Protein AF-A0A3A9A976-F1 (afdb_monomer)

Sequence (142 aa):
MRRRITGNICTGLGNPSPVIFDNGWTGNEKFNETAKLFFEDALNSLKDETVNDVGGFDFKIELEDNRFRILFGIEPSYMYDPYICYYFDSQKEKSYIHKGQALGYYGADIKIKSKKNYKKCDKEFKECIDEHWDNLMRCLSE

Solvent-accessible surface area (backbone atoms only — not comparable to full-atom values): 7932 Å² total; per-residue (Å²): 128,60,71,27,83,65,62,48,85,53,90,64,77,86,71,92,64,83,64,88,49,72,60,50,79,64,96,48,64,69,40,47,56,52,49,49,53,47,49,53,51,43,62,74,50,47,84,47,65,68,40,61,77,64,39,39,38,39,26,28,59,47,78,53,94,77,39,44,37,41,37,35,30,40,80,19,65,41,61,66,29,60,27,38,39,41,37,46,35,72,53,59,77,73,12,32,38,42,33,31,30,17,74,24,55,53,52,74,31,65,50,74,77,45,79,27,46,39,93,66,43,58,68,52,58,50,52,51,49,65,71,42,44,67,62,52,54,54,52,55,79,113

Foldseek 3Di:
DDAFLQDDDDPAPDDPDDAPFPLDDDPQPQLRVLVNVLQVLCLVQVPDPLQVVVRHKGWDWDDDQLWIKIWIDHFAAAFFDKDWIFIQILPLQATKIWIFGHRHGRNPRTDTPDIGTNVRDDPSSVVSNVVSNVSSSVSNVD

Nearest PDB structures (foldseek):
  7oe7-assembly1_L  TM=3.010E-01  e=8.449E-01  Mammarenavirus lassaense
  7oe3-assembly1_L  TM=2.785E-01  e=4.386E+00  Mammarenavirus lassaense
  7ela-assembly1_A  TM=2.326E-01  e=4.135E+00  Mammarenavirus lassaense

pLDDT: mean 83.24, std 15.43, range [39.0, 96.56]

Structure (mmCIF, N/CA/C/O backbone):
data_AF-A0A3A9A976-F1
#
_entry.id   AF-A0A3A9A976-F1
#
loop_
_atom_site.group_PDB
_atom_site.id
_atom_site.type_symbol
_atom_site.label_atom_id
_atom_site.label_alt_id
_atom_site.label_comp_id
_atom_site.label_asym_id
_atom_site.label_entity_id
_atom_site.label_seq_id
_atom_site.pdbx_PDB_ins_code
_atom_site.Cartn_x
_atom_site.Cartn_y
_atom_site.Cartn_z
_atom_site.occupancy
_atom_site.B_iso_or_equiv
_atom_site.auth_seq_id
_atom_site.auth_comp_id
_atom_site.auth_asym_id
_atom_site.auth_atom_id
_atom_site.pdbx_PDB_model_num
ATOM 1 N N . MET A 1 1 ? -9.548 3.514 -19.187 1.00 40.16 1 MET A N 1
ATOM 2 C CA . MET A 1 1 ? -8.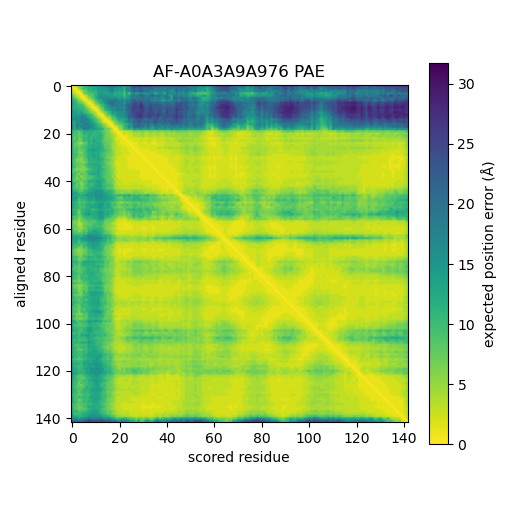441 4.473 -18.978 1.00 40.16 1 MET A CA 1
ATOM 3 C C . MET A 1 1 ? -8.234 4.579 -17.473 1.00 40.16 1 MET A C 1
ATOM 5 O O . MET A 1 1 ? -9.165 4.999 -16.798 1.00 40.16 1 MET A O 1
ATOM 9 N N . ARG A 1 2 ? -7.118 4.058 -16.941 1.00 49.25 2 ARG A N 1
ATOM 10 C CA . ARG A 1 2 ? -6.867 3.992 -15.487 1.00 49.25 2 ARG A CA 1
ATOM 11 C C . ARG A 1 2 ? -6.521 5.393 -14.967 1.00 49.25 2 ARG A C 1
ATOM 13 O O . ARG A 1 2 ? -5.800 6.124 -15.645 1.00 49.25 2 ARG A O 1
ATOM 2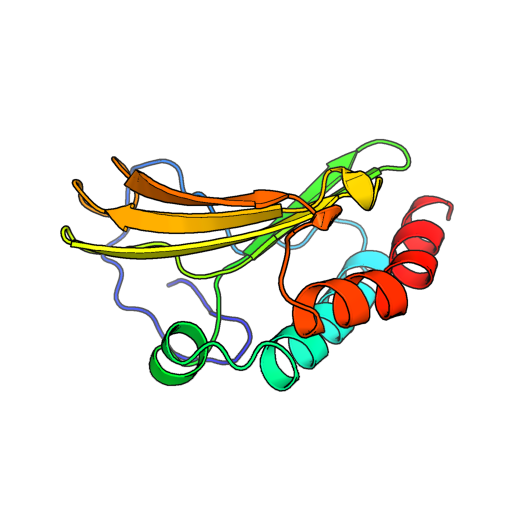0 N N . ARG A 1 3 ? -7.076 5.781 -13.817 1.00 45.72 3 ARG A N 1
ATOM 21 C CA . ARG A 1 3 ? -6.788 7.059 -13.151 1.00 45.72 3 ARG A CA 1
ATOM 22 C C . ARG A 1 3 ? -5.922 6.766 -11.932 1.00 45.72 3 ARG A C 1
ATOM 24 O O . ARG A 1 3 ? -6.393 6.095 -11.023 1.00 45.72 3 ARG A O 1
ATOM 31 N N . ARG A 1 4 ? -4.692 7.279 -11.920 1.00 61.38 4 ARG A N 1
ATOM 32 C CA . ARG A 1 4 ? -3.884 7.362 -10.696 1.00 61.38 4 ARG A CA 1
ATOM 33 C C . ARG A 1 4 ? -4.465 8.418 -9.767 1.00 61.38 4 ARG A C 1
ATOM 35 O O . ARG A 1 4 ? -5.074 9.376 -10.252 1.00 61.38 4 ARG A O 1
ATOM 42 N N . ILE A 1 5 ? -4.239 8.262 -8.465 1.00 59.78 5 ILE A N 1
ATOM 43 C CA . ILE A 1 5 ? -4.806 9.136 -7.423 1.00 59.78 5 ILE A CA 1
ATOM 44 C C . ILE A 1 5 ? -4.495 10.623 -7.662 1.00 59.78 5 ILE A C 1
ATOM 46 O O . ILE A 1 5 ? -5.371 11.459 -7.480 1.00 59.78 5 ILE A O 1
ATOM 50 N N . THR A 1 6 ? -3.312 10.958 -8.177 1.00 46.50 6 THR A N 1
ATOM 51 C CA . THR A 1 6 ? -2.885 12.350 -8.436 1.00 46.50 6 THR A CA 1
ATOM 52 C C . THR A 1 6 ? -3.051 12.828 -9.875 1.00 46.50 6 THR A C 1
ATOM 54 O O . THR A 1 6 ? -2.648 13.939 -10.198 1.00 46.50 6 THR A O 1
ATOM 57 N N . GLY A 1 7 ? -3.689 12.042 -10.746 1.00 46.72 7 GLY A N 1
ATOM 58 C CA . GLY A 1 7 ? -3.988 12.476 -12.106 1.00 46.72 7 GLY A CA 1
ATOM 59 C C . GLY A 1 7 ? -2.766 12.524 -13.024 1.00 46.72 7 GLY A C 1
ATOM 60 O O . GLY A 1 7 ? -2.112 13.543 -13.189 1.00 46.72 7 GLY A O 1
ATOM 61 N N . ASN A 1 8 ? -2.564 11.432 -13.753 1.00 39.00 8 ASN A N 1
ATOM 62 C CA . ASN A 1 8 ? -2.192 11.492 -15.160 1.00 39.00 8 ASN A CA 1
ATOM 63 C C . ASN A 1 8 ? -2.763 10.258 -15.859 1.00 39.00 8 ASN A C 1
ATOM 65 O O . ASN A 1 8 ? -2.813 9.163 -15.295 1.00 39.00 8 ASN A O 1
ATOM 69 N N . ILE A 1 9 ? -3.266 10.461 -17.077 1.00 42.53 9 ILE A N 1
ATOM 70 C CA . ILE A 1 9 ? -3.785 9.395 -17.933 1.00 42.53 9 ILE A CA 1
ATOM 71 C C . ILE A 1 9 ? -2.612 8.485 -18.280 1.00 42.53 9 ILE A C 1
ATOM 73 O O . ILE A 1 9 ? -1.757 8.855 -19.081 1.00 42.53 9 ILE A O 1
ATOM 77 N N . CYS A 1 10 ? -2.579 7.285 -17.703 1.00 43.38 10 CYS A N 1
ATOM 78 C CA . CYS A 1 10 ? -1.631 6.281 -18.150 1.00 43.38 10 CYS A CA 1
ATOM 79 C C . CYS A 1 10 ? -2.188 5.574 -19.390 1.00 43.38 10 CYS A C 1
ATOM 81 O O . CYS A 1 10 ? -3.238 4.922 -19.359 1.00 43.38 10 CYS A O 1
ATOM 83 N N . THR A 1 11 ? -1.464 5.738 -20.494 1.00 41.06 11 THR A N 1
ATOM 84 C CA . THR A 1 11 ? -1.630 5.083 -21.792 1.00 41.06 11 THR A CA 1
ATOM 85 C C . THR A 1 11 ? -1.272 3.598 -21.699 1.00 41.06 11 THR A C 1
ATOM 87 O O . THR A 1 11 ? -0.284 3.130 -22.251 1.00 41.06 11 THR A O 1
ATOM 90 N N . GLY A 1 12 ? -2.095 2.826 -20.994 1.00 43.00 12 GLY A N 1
ATOM 91 C CA . GLY A 1 12 ? -2.127 1.376 -21.139 1.00 43.00 12 GLY A CA 1
ATOM 92 C C . GLY A 1 12 ? -3.177 1.005 -22.179 1.00 43.00 12 GLY A C 1
ATOM 93 O O . GLY A 1 12 ? -4.371 1.177 -21.921 1.00 43.00 12 GLY A O 1
ATOM 94 N N . LEU A 1 13 ? -2.755 0.503 -23.347 1.00 42.28 13 LEU A N 1
ATOM 95 C CA . LEU A 1 13 ? -3.621 -0.319 -24.202 1.00 42.28 13 LEU A CA 1
ATOM 96 C C . LEU A 1 13 ? -4.265 -1.380 -23.302 1.00 42.28 13 LEU A C 1
ATOM 98 O O . LEU A 1 13 ? -3.558 -1.992 -22.505 1.00 42.28 13 LEU A O 1
ATOM 102 N N . GLY A 1 14 ? -5.593 -1.519 -23.358 1.00 44.47 14 GLY A N 1
ATOM 103 C CA . GLY A 1 14 ? -6.362 -2.361 -22.439 1.00 44.47 14 GLY A CA 1
ATOM 104 C C . GLY A 1 14 ? -5.701 -3.721 -22.228 1.00 44.47 14 GLY A C 1
ATOM 105 O O . GLY A 1 14 ? -5.652 -4.530 -23.148 1.00 44.47 14 GLY A O 1
ATOM 106 N N . ASN A 1 15 ? -5.161 -3.940 -21.028 1.00 49.06 15 ASN A N 1
ATOM 107 C CA . ASN A 1 15 ? -4.506 -5.190 -20.675 1.00 49.06 15 ASN A CA 1
ATOM 108 C C . ASN A 1 15 ? -5.585 -6.265 -20.430 1.00 49.06 15 ASN A C 1
ATOM 110 O O . ASN A 1 15 ? -6.434 -6.047 -19.563 1.00 49.06 15 ASN A O 1
ATOM 114 N N . PRO A 1 16 ? -5.579 -7.399 -21.157 1.00 50.75 16 PRO A N 1
ATOM 115 C CA . PRO A 1 16 ? -6.483 -8.522 -20.899 1.00 50.75 16 PRO A CA 1
ATOM 116 C C . PRO A 1 16 ? -6.083 -9.362 -19.669 1.00 50.75 16 PRO A C 1
ATOM 118 O O . PRO A 1 16 ? -6.860 -10.216 -19.246 1.00 50.75 16 PRO A O 1
ATOM 121 N N . SER A 1 17 ? -4.887 -9.154 -19.109 1.00 52.41 17 SER A N 1
ATOM 122 C CA . SER A 1 17 ? -4.352 -9.915 -17.971 1.00 52.41 17 SER A CA 1
ATOM 123 C C . SER A 1 17 ? -4.758 -9.329 -16.608 1.00 52.41 17 SER A C 1
ATOM 125 O O . SER A 1 17 ? -5.069 -8.136 -16.522 1.00 52.41 17 SER A O 1
ATOM 127 N N . PRO A 1 18 ? -4.748 -10.145 -15.530 1.00 56.03 18 PRO A N 1
ATOM 128 C CA . PRO A 1 18 ? -5.104 -9.686 -14.192 1.00 56.03 18 PRO A CA 1
ATOM 129 C C . PRO A 1 18 ? -4.196 -8.543 -13.741 1.00 56.03 18 PRO A C 1
ATOM 131 O O . PRO A 1 18 ? -2.976 -8.590 -13.876 1.00 56.03 18 PRO A O 1
ATOM 134 N N . VAL A 1 19 ? -4.844 -7.513 -13.214 1.00 68.62 19 VAL A N 1
ATOM 135 C CA . VAL A 1 19 ? -4.240 -6.270 -12.744 1.00 68.62 19 VAL A CA 1
ATOM 136 C C . VAL A 1 19 ? -3.922 -6.436 -11.261 1.00 68.62 19 VAL A C 1
ATOM 138 O O . VAL A 1 19 ? -4.766 -6.940 -10.518 1.00 68.62 19 VAL A O 1
ATOM 141 N N . ILE A 1 20 ? -2.727 -6.042 -10.820 1.00 79.31 20 ILE A N 1
ATOM 142 C CA . ILE A 1 20 ? -2.365 -6.080 -9.393 1.00 79.31 20 ILE A CA 1
ATOM 143 C C . ILE A 1 20 ? -3.111 -4.960 -8.663 1.00 79.31 20 ILE A C 1
ATOM 145 O O . ILE A 1 20 ? -3.648 -5.177 -7.576 1.00 79.31 20 ILE A O 1
ATOM 149 N N . PHE A 1 21 ? -3.176 -3.785 -9.293 1.00 86.69 21 PHE A N 1
ATOM 150 C CA . PHE A 1 21 ? -3.849 -2.594 -8.787 1.00 86.69 21 PHE A CA 1
ATOM 151 C C . PHE A 1 21 ? -5.054 -2.224 -9.671 1.00 86.69 21 PHE A C 1
ATOM 153 O O . PHE A 1 21 ? -4.922 -1.570 -10.709 1.00 86.69 21 PHE A O 1
ATOM 160 N N . ASP A 1 22 ? -6.250 -2.670 -9.291 1.00 85.06 22 ASP A N 1
ATOM 161 C CA . ASP A 1 22 ? -7.476 -2.460 -10.075 1.00 85.06 22 ASP A CA 1
ATOM 162 C C . ASP A 1 22 ? -8.045 -1.030 -9.988 1.00 85.06 22 ASP A C 1
ATOM 164 O O . ASP A 1 22 ? -8.908 -0.666 -10.792 1.00 85.06 22 ASP A O 1
ATOM 168 N N . ASN A 1 23 ? -7.526 -0.202 -9.074 1.00 87.06 23 ASN A N 1
ATOM 169 C CA . ASN A 1 23 ? -8.012 1.135 -8.728 1.00 87.06 23 ASN A CA 1
ATOM 170 C C . ASN A 1 23 ? -9.499 1.149 -8.322 1.00 87.06 23 ASN A C 1
ATOM 172 O O . ASN A 1 23 ? -10.196 2.156 -8.487 1.00 87.06 23 ASN A O 1
ATOM 176 N N . GLY A 1 24 ? -9.998 0.015 -7.824 1.00 87.62 24 GLY A N 1
ATOM 177 C CA . GLY A 1 24 ? -11.359 -0.154 -7.346 1.00 87.62 24 GLY A CA 1
ATOM 178 C C . GLY A 1 24 ? -11.525 0.377 -5.926 1.00 87.62 24 GLY A C 1
ATOM 179 O O . GLY A 1 24 ? -10.794 -0.000 -5.010 1.00 87.62 24 GLY A O 1
ATOM 180 N N . TRP A 1 25 ? -12.525 1.235 -5.737 1.00 91.06 25 TRP A N 1
ATOM 181 C CA . TRP A 1 25 ? -13.005 1.600 -4.407 1.00 91.06 25 TRP A CA 1
ATOM 182 C C . TRP A 1 25 ? -13.960 0.536 -3.869 1.00 91.06 25 TRP A C 1
ATOM 184 O O . TRP A 1 25 ? -14.599 -0.198 -4.624 1.00 91.06 25 TRP A O 1
ATOM 194 N N . THR A 1 26 ? -14.071 0.470 -2.548 1.00 91.81 26 THR A N 1
ATOM 195 C CA . THR A 1 26 ? -14.932 -0.498 -1.864 1.00 91.81 26 THR A CA 1
ATOM 196 C C . THR A 1 26 ? -16.374 0.015 -1.793 1.00 91.81 26 THR A C 1
ATOM 198 O O . THR A 1 26 ? -16.634 1.187 -2.060 1.00 91.81 26 THR A O 1
ATOM 201 N N . GLY A 1 27 ? -17.319 -0.829 -1.372 1.00 91.94 27 GLY A N 1
ATOM 202 C CA . GLY A 1 27 ? -18.682 -0.385 -1.047 1.00 91.94 27 GLY A CA 1
ATOM 203 C C . GLY A 1 27 ? -18.801 0.408 0.265 1.00 91.94 27 GLY A C 1
ATOM 204 O O . GLY A 1 27 ? -19.882 0.903 0.566 1.00 91.94 27 GLY A O 1
ATOM 205 N N . ASN A 1 28 ? -17.725 0.529 1.052 1.00 92.62 28 ASN A N 1
ATOM 206 C CA . ASN A 1 28 ? -17.707 1.269 2.313 1.00 92.62 28 ASN A CA 1
ATOM 207 C C . ASN A 1 28 ? -17.172 2.692 2.074 1.00 92.62 28 ASN A C 1
ATOM 209 O O . ASN A 1 28 ? -15.963 2.919 2.013 1.00 92.62 28 ASN A O 1
ATOM 213 N N . GLU A 1 29 ? -18.082 3.659 1.930 1.00 93.12 29 GLU A N 1
ATOM 214 C CA . GLU A 1 29 ? -17.739 5.062 1.652 1.00 93.12 29 GLU A CA 1
ATOM 215 C C . GLU A 1 29 ? -16.849 5.678 2.737 1.00 93.12 29 GLU A C 1
ATOM 217 O O . GLU A 1 29 ? -15.870 6.351 2.419 1.00 93.12 29 GLU A O 1
ATOM 222 N N . LYS A 1 30 ? -17.127 5.396 4.014 1.00 93.38 30 LYS A N 1
ATOM 223 C CA . LYS A 1 30 ? -16.348 5.927 5.140 1.00 93.38 30 LYS A CA 1
ATOM 224 C C . LYS A 1 30 ? -14.901 5.428 5.113 1.00 93.38 30 LYS A C 1
ATOM 226 O O . LYS A 1 30 ? -13.963 6.208 5.307 1.00 93.38 30 LYS A O 1
ATOM 231 N N . PHE A 1 31 ? -14.718 4.137 4.835 1.00 94.81 31 PHE A N 1
ATOM 232 C CA . PHE A 1 31 ? -13.395 3.557 4.639 1.00 94.81 31 PHE A CA 1
ATOM 233 C C . PHE A 1 31 ? -12.690 4.208 3.448 1.00 94.81 31 PHE A C 1
ATOM 235 O O . PHE A 1 31 ? -11.527 4.583 3.564 1.00 94.81 31 PHE A O 1
ATOM 242 N N . ASN A 1 32 ? -13.390 4.393 2.324 1.00 94.25 32 ASN A N 1
ATOM 243 C CA . ASN A 1 32 ? -12.814 5.004 1.128 1.00 94.25 32 ASN A CA 1
ATOM 244 C C . ASN A 1 32 ? -12.335 6.443 1.385 1.00 94.25 32 ASN A C 1
ATOM 246 O O . ASN A 1 32 ? -11.232 6.781 0.969 1.00 94.25 32 ASN A O 1
ATOM 250 N N . GLU A 1 33 ? -13.107 7.280 2.086 1.00 94.12 33 GLU A N 1
ATOM 251 C CA . GLU A 1 33 ? -12.670 8.642 2.444 1.00 94.12 33 GLU A CA 1
ATOM 252 C C . GLU A 1 33 ? -11.432 8.628 3.348 1.00 94.12 33 GLU A C 1
ATOM 254 O O . GLU A 1 33 ? -10.479 9.371 3.124 1.00 94.12 33 GLU A O 1
ATOM 259 N N . THR A 1 34 ? -11.391 7.718 4.321 1.00 94.50 34 THR A N 1
ATOM 260 C CA . THR A 1 34 ? -10.219 7.557 5.194 1.00 94.50 34 THR A CA 1
ATOM 261 C C . THR A 1 34 ? -8.996 7.067 4.411 1.00 94.50 34 THR A C 1
ATOM 263 O O . THR A 1 34 ? -7.879 7.533 4.635 1.00 94.50 34 THR A O 1
ATOM 266 N N . ALA A 1 35 ? -9.199 6.157 3.456 1.00 94.00 35 ALA A N 1
ATOM 267 C CA . ALA A 1 35 ? -8.146 5.652 2.585 1.00 94.00 35 ALA A CA 1
ATOM 268 C C . ALA A 1 35 ? -7.611 6.731 1.630 1.00 94.00 35 ALA A C 1
ATOM 270 O O . ALA A 1 35 ? -6.419 6.729 1.342 1.00 94.00 35 ALA A O 1
ATOM 271 N N . LYS A 1 36 ? -8.441 7.681 1.175 1.00 92.94 36 LYS A N 1
ATOM 272 C CA . LYS A 1 36 ? -7.975 8.831 0.379 1.00 92.94 36 LYS A CA 1
ATOM 273 C C . LYS A 1 36 ? -6.983 9.691 1.155 1.00 92.94 36 LYS A C 1
ATOM 275 O O . LYS A 1 36 ? -5.921 9.976 0.617 1.00 92.94 36 LYS A O 1
ATOM 280 N N . LEU A 1 37 ? -7.292 10.026 2.410 1.00 91.62 37 LEU A N 1
ATOM 281 C CA . LEU A 1 37 ? -6.376 10.780 3.277 1.00 91.62 37 LEU A CA 1
ATOM 282 C C . LEU A 1 37 ? -5.055 10.028 3.461 1.00 91.62 37 LEU A C 1
ATOM 284 O O . LEU A 1 37 ? -3.988 10.586 3.241 1.00 91.62 37 LEU A O 1
ATOM 288 N N . PHE A 1 38 ? -5.138 8.724 3.747 1.00 93.12 38 PHE A N 1
ATOM 289 C CA . PHE A 1 38 ? -3.957 7.862 3.805 1.00 93.12 38 PHE A CA 1
ATOM 290 C C . PHE A 1 38 ? -3.129 7.920 2.514 1.00 93.12 38 PHE A C 1
ATOM 292 O O . PHE A 1 38 ? -1.905 7.999 2.565 1.00 93.12 38 PHE A O 1
ATOM 299 N N . PHE A 1 39 ? -3.771 7.882 1.347 1.00 91.31 39 PHE A N 1
ATOM 300 C CA . PHE A 1 39 ? -3.065 7.938 0.075 1.00 91.31 39 PHE A CA 1
ATOM 301 C C . PHE A 1 39 ? -2.415 9.297 -0.198 1.00 91.31 39 PHE A C 1
ATOM 303 O O . PHE A 1 39 ? -1.305 9.327 -0.728 1.00 91.31 39 PHE A O 1
ATOM 310 N N . GLU A 1 40 ? -3.066 10.401 0.163 1.00 88.56 40 GLU A N 1
ATOM 311 C CA . GLU A 1 40 ? -2.495 11.748 0.064 1.00 88.56 40 GLU A CA 1
ATOM 312 C C . GLU A 1 40 ? -1.251 11.886 0.951 1.00 88.56 40 GLU A C 1
ATOM 314 O O . GLU A 1 40 ? -0.194 12.313 0.481 1.00 88.56 40 GLU A O 1
ATOM 319 N N . ASP A 1 41 ? -1.331 11.433 2.201 1.00 88.94 41 ASP A N 1
ATOM 320 C CA . ASP A 1 41 ? -0.202 11.476 3.130 1.00 88.94 41 ASP A CA 1
ATOM 321 C C . ASP A 1 41 ? 0.918 10.522 2.711 1.00 88.94 41 ASP A C 1
ATOM 323 O O . ASP A 1 41 ? 2.099 10.875 2.798 1.00 88.94 41 ASP A O 1
ATOM 327 N N . ALA A 1 42 ? 0.577 9.355 2.158 1.00 89.12 42 ALA A N 1
ATOM 328 C CA . ALA A 1 42 ? 1.544 8.437 1.572 1.00 89.12 42 ALA A CA 1
ATOM 329 C C . ALA A 1 42 ? 2.276 9.068 0.378 1.00 89.12 42 ALA A C 1
ATOM 331 O O . ALA A 1 42 ? 3.493 8.934 0.290 1.00 89.12 42 ALA A O 1
ATOM 332 N N . LEU A 1 43 ? 1.583 9.784 -0.514 1.00 84.94 43 LEU A N 1
ATOM 333 C CA . LEU A 1 43 ? 2.212 10.500 -1.634 1.00 84.94 43 LEU A CA 1
ATOM 334 C C . LEU A 1 43 ? 3.175 11.590 -1.156 1.00 84.94 43 LEU A C 1
ATOM 336 O O . LEU A 1 43 ? 4.257 11.746 -1.715 1.00 84.94 43 LEU A O 1
ATOM 340 N N . ASN A 1 44 ? 2.796 12.325 -0.112 1.00 84.88 44 ASN A N 1
ATOM 341 C CA . ASN A 1 44 ? 3.613 13.408 0.431 1.00 84.88 44 ASN A CA 1
ATOM 342 C C . ASN A 1 44 ? 4.816 12.894 1.240 1.00 84.88 44 ASN A C 1
ATOM 344 O O . ASN A 1 44 ? 5.876 13.525 1.260 1.00 84.88 44 ASN A O 1
ATOM 348 N N . SER A 1 45 ? 4.660 11.754 1.916 1.00 84.38 45 SER A N 1
ATOM 349 C CA . SER A 1 45 ? 5.643 11.234 2.873 1.00 84.38 45 SER A CA 1
ATOM 350 C C . SER A 1 45 ? 6.607 10.230 2.255 1.00 84.38 45 SER A C 1
ATOM 352 O O . SER A 1 45 ? 7.803 10.241 2.562 1.00 84.38 45 SER A O 1
ATOM 354 N N . LEU A 1 46 ? 6.117 9.353 1.374 1.00 80.44 46 LEU A N 1
ATOM 355 C CA . LEU A 1 46 ? 6.947 8.385 0.673 1.00 80.44 46 LEU A CA 1
ATOM 356 C C . LEU A 1 46 ? 7.698 9.137 -0.422 1.00 80.44 46 LEU A C 1
ATOM 358 O O . LEU A 1 46 ? 7.215 9.288 -1.537 1.00 80.44 46 LEU A O 1
ATOM 362 N N . LYS A 1 47 ? 8.899 9.620 -0.097 1.00 74.44 47 LYS A N 1
ATOM 363 C CA . LYS A 1 47 ? 9.830 10.276 -1.031 1.00 74.44 47 LYS A CA 1
ATOM 364 C C . LYS A 1 47 ? 10.387 9.295 -2.080 1.00 74.44 47 LYS A C 1
ATOM 366 O O . LYS A 1 47 ? 11.597 9.198 -2.262 1.00 74.44 47 LYS A O 1
ATOM 371 N N . ASP A 1 48 ? 9.526 8.510 -2.724 1.00 76.56 48 ASP A N 1
ATOM 372 C CA . ASP A 1 48 ? 9.895 7.576 -3.781 1.00 76.56 48 ASP A CA 1
ATOM 373 C C . ASP A 1 48 ? 9.911 8.315 -5.122 1.00 76.56 48 ASP A C 1
ATOM 375 O O . ASP A 1 48 ? 8.868 8.677 -5.667 1.00 76.56 48 ASP A O 1
ATOM 379 N N . GLU A 1 49 ? 11.115 8.548 -5.644 1.00 75.25 49 GLU A N 1
ATOM 380 C CA . GLU A 1 49 ? 11.349 9.251 -6.912 1.00 75.25 49 GLU A CA 1
ATOM 381 C C . GLU A 1 49 ? 10.529 8.648 -8.058 1.00 75.25 49 GLU A C 1
ATOM 383 O O . GLU A 1 49 ? 9.919 9.378 -8.832 1.00 75.25 49 GLU A O 1
ATOM 388 N N . THR A 1 50 ? 10.399 7.319 -8.091 1.00 73.44 50 THR A N 1
ATOM 389 C CA . THR A 1 50 ? 9.625 6.617 -9.120 1.00 73.44 50 THR A CA 1
ATOM 390 C C . THR A 1 50 ? 8.149 7.002 -9.085 1.00 73.44 50 THR A C 1
ATOM 392 O O . THR A 1 50 ? 7.536 7.162 -10.133 1.00 73.44 50 THR A O 1
ATOM 395 N N . VAL A 1 51 ? 7.555 7.134 -7.893 1.00 72.56 51 VAL A N 1
ATOM 396 C CA . VAL A 1 51 ? 6.132 7.497 -7.739 1.00 72.56 51 VAL A CA 1
ATOM 397 C C . VAL A 1 51 ? 5.913 8.952 -8.149 1.00 72.56 51 VAL A C 1
ATOM 399 O O . VAL A 1 51 ? 4.927 9.261 -8.823 1.00 72.56 51 VAL A O 1
ATOM 402 N N . ASN A 1 52 ? 6.861 9.822 -7.800 1.00 71.31 52 ASN A N 1
ATOM 403 C CA . ASN A 1 52 ? 6.823 11.241 -8.137 1.00 71.31 52 ASN A CA 1
ATOM 404 C C . ASN A 1 52 ? 6.953 11.480 -9.648 1.00 71.31 52 ASN A C 1
ATOM 406 O O . ASN A 1 52 ? 6.135 12.200 -10.219 1.00 71.31 52 ASN A O 1
ATOM 410 N N . ASP A 1 53 ? 7.906 10.820 -10.311 1.00 72.56 53 ASP A N 1
ATOM 411 C CA . ASP A 1 53 ? 8.123 10.926 -11.764 1.00 72.56 53 ASP A CA 1
ATOM 412 C C . ASP A 1 53 ? 6.901 10.464 -12.566 1.00 72.56 53 ASP A C 1
ATOM 414 O O . ASP A 1 53 ? 6.555 11.006 -13.617 1.00 72.56 53 ASP A O 1
ATOM 418 N N . VAL A 1 54 ? 6.228 9.442 -12.047 1.00 68.12 54 VAL A N 1
ATOM 419 C CA . VAL A 1 54 ? 5.083 8.777 -12.668 1.00 68.12 54 VAL A CA 1
ATOM 420 C C . VAL A 1 54 ? 3.760 9.501 -12.345 1.00 68.12 54 VAL A C 1
ATOM 422 O O . VAL A 1 54 ? 2.708 9.185 -12.919 1.00 68.12 54 VAL A O 1
ATOM 425 N N . GLY A 1 55 ? 3.815 10.529 -11.491 1.00 67.25 55 GLY A N 1
ATOM 426 C CA . GLY A 1 55 ? 2.690 11.396 -11.155 1.00 67.25 55 GLY A CA 1
ATOM 427 C C . GLY A 1 55 ? 1.617 10.694 -10.330 1.00 67.25 55 GLY A C 1
ATOM 428 O O . GLY A 1 55 ? 0.437 11.007 -10.496 1.00 67.25 55 GLY A O 1
ATOM 429 N N . GLY A 1 56 ? 2.002 9.719 -9.498 1.00 77.25 56 GLY A N 1
ATOM 430 C CA . GLY A 1 56 ? 1.115 9.003 -8.580 1.00 77.25 56 GLY A CA 1
ATOM 431 C C . GLY A 1 56 ? 1.304 7.493 -8.568 1.00 77.25 56 GLY A C 1
ATOM 432 O O . GLY A 1 56 ? 2.190 6.942 -9.220 1.00 77.25 56 GLY A O 1
ATOM 433 N N . PHE A 1 57 ? 0.405 6.814 -7.861 1.00 84.94 5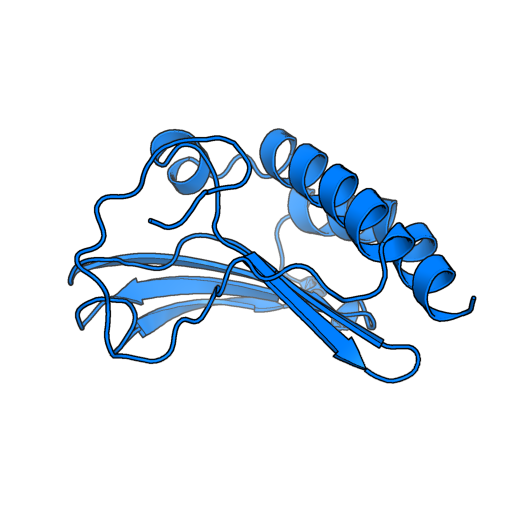7 PHE A N 1
ATOM 434 C CA . PHE A 1 57 ? 0.343 5.359 -7.815 1.00 84.94 57 PHE A CA 1
ATOM 435 C C . PHE A 1 57 ? -1.034 4.818 -8.205 1.00 84.94 57 PHE A C 1
ATOM 437 O O . PHE A 1 57 ? -2.049 5.522 -8.164 1.00 84.94 57 PHE A O 1
ATOM 444 N N . ASP A 1 58 ? -1.032 3.551 -8.596 1.00 87.06 58 ASP A N 1
ATOM 445 C CA . ASP A 1 58 ? -2.207 2.700 -8.696 1.00 87.06 58 ASP A CA 1
ATOM 446 C C . ASP A 1 58 ? -2.443 2.008 -7.341 1.00 87.06 58 ASP A C 1
ATOM 448 O O . ASP A 1 58 ? -1.504 1.826 -6.559 1.00 87.06 58 ASP A O 1
ATOM 452 N N . PHE A 1 59 ? -3.684 1.625 -7.042 1.00 90.88 59 PHE A N 1
ATOM 453 C CA . PHE A 1 59 ? -4.032 0.965 -5.783 1.00 90.88 59 PHE A CA 1
ATOM 454 C C . PHE A 1 59 ? -5.035 -0.183 -5.947 1.00 90.88 59 PHE A C 1
ATOM 456 O O . PHE A 1 59 ? -5.662 -0.352 -6.989 1.00 90.88 59 PHE A O 1
ATOM 463 N N . LYS A 1 60 ? -5.186 -0.979 -4.891 1.00 92.75 60 LYS A N 1
ATOM 464 C CA . LYS A 1 60 ? -6.238 -1.977 -4.706 1.00 92.75 60 LYS A CA 1
ATOM 465 C C . LYS A 1 60 ? -6.601 -2.045 -3.228 1.00 92.75 60 LYS A C 1
ATOM 467 O O . LYS A 1 60 ? -5.714 -2.059 -2.374 1.00 92.75 60 LYS A O 1
ATOM 472 N N . ILE A 1 61 ? -7.894 -2.104 -2.931 1.00 94.44 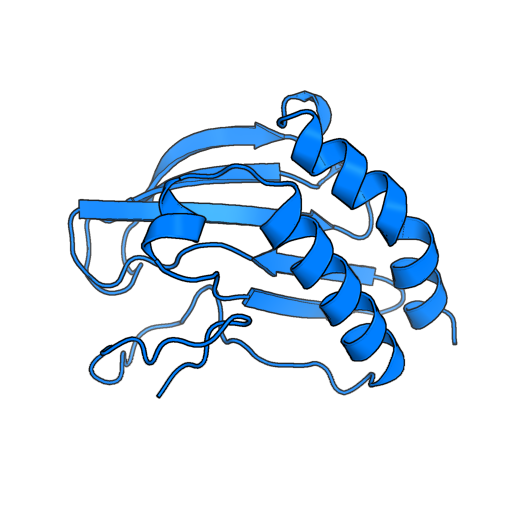61 ILE A N 1
ATOM 473 C CA . ILE A 1 61 ? -8.402 -2.224 -1.564 1.00 94.44 61 ILE A CA 1
ATOM 474 C C . ILE A 1 61 ? -9.236 -3.495 -1.466 1.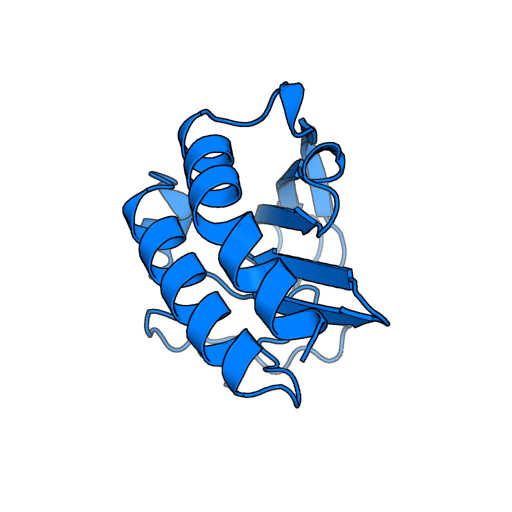00 94.44 61 ILE A C 1
ATOM 476 O O . ILE A 1 61 ? -10.174 -3.697 -2.232 1.00 94.44 61 ILE A O 1
ATOM 480 N N . GLU A 1 62 ? -8.911 -4.339 -0.495 1.00 94.75 62 GLU A N 1
ATOM 481 C CA . GLU A 1 62 ? -9.694 -5.519 -0.147 1.00 94.75 62 GLU A CA 1
ATOM 482 C C . GLU A 1 62 ? -10.230 -5.347 1.271 1.00 94.75 62 GLU A C 1
ATOM 484 O O . GLU A 1 62 ? -9.455 -5.121 2.204 1.00 94.75 62 GLU A O 1
ATOM 489 N N . LEU A 1 63 ? -11.547 -5.465 1.429 1.00 93.88 63 LEU A N 1
ATOM 490 C CA . LEU A 1 63 ? -12.199 -5.524 2.732 1.00 93.88 63 LEU A CA 1
ATOM 491 C C . LEU A 1 63 ? -12.709 -6.943 2.973 1.00 93.88 63 LEU A C 1
ATOM 493 O O . LEU A 1 63 ? -13.368 -7.531 2.118 1.00 93.88 63 LEU A O 1
ATOM 497 N N . GLU A 1 64 ? -12.400 -7.468 4.149 1.00 89.06 64 GLU A N 1
ATOM 498 C CA . GLU A 1 64 ? -12.933 -8.712 4.703 1.00 89.06 64 GLU A CA 1
ATOM 499 C C . GLU A 1 64 ? -13.499 -8.393 6.101 1.00 89.06 64 GLU A C 1
ATOM 501 O O . GLU A 1 64 ? -13.241 -7.316 6.642 1.00 89.06 64 GLU A O 1
ATOM 506 N N . ASP A 1 65 ? -14.253 -9.307 6.715 1.00 86.00 65 ASP A N 1
ATOM 507 C CA . ASP A 1 65 ? -14.844 -9.081 8.044 1.00 86.00 65 ASP A CA 1
ATOM 508 C C . ASP A 1 65 ? -13.794 -8.593 9.063 1.00 86.00 65 ASP A C 1
ATOM 510 O O . ASP A 1 65 ? -12.873 -9.327 9.445 1.00 86.00 65 ASP A O 1
ATOM 514 N N . ASN A 1 66 ? -13.939 -7.338 9.509 1.00 87.88 66 ASN A N 1
ATOM 515 C CA .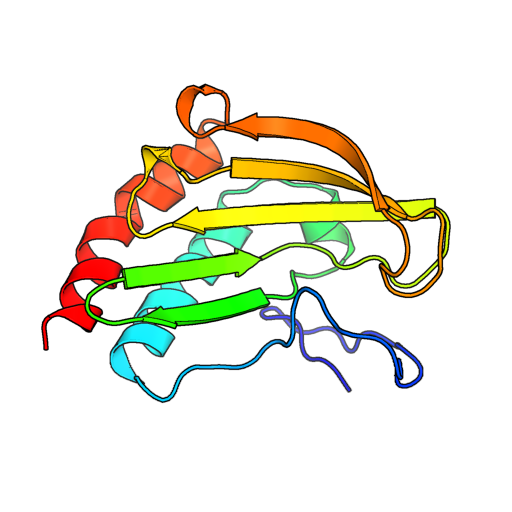 ASN A 1 66 ? -13.023 -6.635 10.417 1.00 87.88 66 ASN A CA 1
ATOM 516 C C . ASN A 1 66 ? -11.551 -6.588 9.957 1.00 87.88 66 ASN A C 1
ATOM 518 O O . ASN A 1 66 ? -10.642 -6.473 10.786 1.00 87.88 66 ASN A O 1
ATOM 522 N N . ARG A 1 67 ? -11.283 -6.702 8.651 1.00 93.81 67 ARG A N 1
ATOM 523 C CA . ARG A 1 67 ? -9.932 -6.620 8.085 1.00 93.81 67 ARG A CA 1
ATOM 524 C C . ARG A 1 67 ? -9.907 -5.814 6.797 1.00 93.81 67 ARG A C 1
ATOM 526 O O . ARG A 1 67 ? -10.835 -5.841 5.999 1.00 93.81 67 ARG A O 1
ATOM 533 N N . PHE A 1 68 ? -8.781 -5.156 6.569 1.00 95.69 68 PHE A N 1
ATOM 534 C CA . PHE A 1 68 ? -8.478 -4.511 5.304 1.00 95.69 68 PHE A CA 1
ATOM 535 C C . PHE A 1 68 ? -7.099 -4.931 4.805 1.00 95.69 68 PHE A C 1
ATOM 537 O O . PHE A 1 68 ? -6.197 -5.253 5.592 1.00 95.69 68 PHE A O 1
ATOM 544 N N . ARG A 1 69 ? -6.934 -4.870 3.487 1.00 96.56 69 ARG A N 1
ATOM 545 C CA . ARG A 1 69 ? -5.643 -4.856 2.805 1.00 96.56 69 ARG A CA 1
ATOM 546 C C . ARG A 1 69 ? -5.658 -3.718 1.802 1.00 96.56 69 ARG A C 1
ATOM 548 O O . ARG A 1 69 ? -6.531 -3.669 0.940 1.00 96.56 69 ARG A O 1
ATOM 555 N N . ILE A 1 70 ? -4.694 -2.817 1.918 1.00 96.12 70 ILE A N 1
ATOM 556 C CA . ILE A 1 70 ? -4.477 -1.743 0.954 1.00 96.12 70 ILE A CA 1
ATOM 557 C C . ILE A 1 70 ? -3.149 -2.015 0.257 1.00 96.12 70 ILE A C 1
ATOM 559 O O . ILE A 1 70 ? -2.092 -2.077 0.884 1.00 96.12 70 ILE A O 1
ATOM 563 N N . LEU A 1 71 ? -3.220 -2.195 -1.052 1.00 94.62 71 LEU A N 1
ATOM 564 C CA . LEU A 1 71 ? -2.084 -2.322 -1.946 1.00 94.62 71 LEU A CA 1
ATOM 565 C C . LEU A 1 71 ? -1.970 -1.033 -2.740 1.00 94.62 71 LEU A C 1
ATOM 567 O O . LEU A 1 71 ? -2.967 -0.572 -3.283 1.00 94.62 71 LEU A O 1
ATOM 571 N N . PHE A 1 72 ? -0.775 -0.467 -2.839 1.00 92.38 72 PHE A N 1
ATOM 572 C CA . PHE A 1 72 ? -0.555 0.703 -3.677 1.00 92.38 72 PHE A CA 1
ATOM 573 C C . PHE A 1 72 ? 0.884 0.797 -4.169 1.00 92.38 72 PHE A C 1
ATOM 575 O O . PHE A 1 72 ? 1.814 0.310 -3.525 1.00 92.38 72 PHE A O 1
ATOM 582 N N . GLY A 1 73 ? 1.079 1.405 -5.331 1.00 90.88 73 GLY A N 1
ATOM 583 C CA . GLY A 1 73 ? 2.395 1.604 -5.922 1.00 90.88 73 GLY A CA 1
ATOM 584 C C . GLY A 1 73 ? 2.341 1.699 -7.441 1.00 90.88 73 GLY A C 1
ATOM 585 O O . GLY A 1 73 ? 1.426 2.280 -8.013 1.00 90.88 73 GLY A O 1
ATOM 586 N N . ILE A 1 74 ? 3.347 1.157 -8.116 1.00 86.94 74 ILE A N 1
ATOM 587 C CA . ILE A 1 74 ? 3.490 1.294 -9.566 1.00 86.94 74 ILE A CA 1
ATOM 588 C C . ILE A 1 74 ? 3.415 -0.086 -10.191 1.00 86.94 74 ILE A C 1
ATOM 590 O O . ILE A 1 74 ? 4.292 -0.930 -9.971 1.00 86.94 74 ILE A O 1
ATOM 594 N N . GLU A 1 75 ? 2.358 -0.307 -10.971 1.00 83.88 75 GLU A N 1
ATOM 595 C CA . GLU A 1 75 ? 2.269 -1.476 -11.835 1.00 83.88 75 GLU A CA 1
ATOM 596 C C . GLU A 1 75 ? 3.066 -1.211 -13.119 1.00 83.88 75 GLU A C 1
ATOM 598 O O . GLU A 1 75 ? 2.820 -0.212 -13.805 1.00 83.88 75 GLU A O 1
ATOM 603 N N . PRO A 1 76 ? 4.022 -2.084 -13.466 1.00 84.19 76 PRO A N 1
ATOM 604 C CA . PRO A 1 76 ? 4.793 -1.934 -14.688 1.00 84.19 76 PRO A CA 1
ATOM 605 C C . PRO A 1 76 ? 3.902 -2.139 -15.914 1.00 84.19 76 PRO A C 1
ATOM 607 O O . PRO A 1 76 ? 3.101 -3.075 -15.963 1.00 84.19 76 PRO A O 1
ATOM 610 N N . SER A 1 77 ? 4.071 -1.297 -16.933 1.00 81.25 77 SER A N 1
ATOM 611 C CA . SER A 1 77 ? 3.341 -1.424 -18.202 1.00 81.25 77 SER A CA 1
ATOM 612 C C . SER A 1 77 ? 4.154 -2.198 -19.236 1.00 81.25 77 SER A C 1
ATOM 614 O O . SER A 1 77 ? 3.613 -3.030 -19.967 1.00 81.25 77 SER A O 1
ATOM 616 N N . TYR A 1 78 ? 5.463 -1.975 -19.257 1.00 83.38 78 TYR A N 1
ATOM 617 C CA . TYR A 1 78 ? 6.393 -2.568 -20.201 1.00 83.38 78 TYR A CA 1
ATOM 618 C C . TYR A 1 78 ? 7.398 -3.486 -19.514 1.00 83.38 78 TYR A C 1
ATOM 620 O O . TYR A 1 78 ? 7.621 -3.443 -18.303 1.00 83.38 78 TYR A O 1
ATOM 628 N N . MET A 1 79 ? 8.025 -4.337 -20.322 1.00 85.75 79 MET A N 1
ATOM 629 C CA . MET A 1 79 ? 9.168 -5.121 -19.879 1.00 85.75 79 MET A CA 1
ATOM 630 C C . MET A 1 79 ? 10.266 -4.182 -19.362 1.00 85.75 79 MET A C 1
ATOM 632 O O . MET A 1 79 ? 10.550 -3.154 -19.971 1.00 85.75 79 MET A O 1
ATOM 636 N N . TYR A 1 80 ? 10.895 -4.564 -18.254 1.00 88.50 80 TYR A N 1
ATOM 637 C CA . TYR A 1 80 ? 11.929 -3.816 -17.536 1.00 88.50 80 TYR A CA 1
ATOM 638 C C . TYR A 1 80 ? 11.477 -2.571 -16.772 1.00 88.50 80 TYR A C 1
ATOM 640 O O . TYR A 1 80 ? 12.314 -1.997 -16.065 1.00 88.50 80 TYR A O 1
ATOM 648 N N . ASP A 1 81 ? 10.191 -2.219 -16.808 1.00 87.44 81 ASP A N 1
ATOM 649 C CA . ASP A 1 81 ? 9.653 -1.168 -15.948 1.00 87.44 81 ASP A CA 1
ATOM 650 C C . ASP A 1 81 ? 9.862 -1.516 -14.461 1.00 87.44 81 ASP A C 1
ATOM 652 O O . ASP A 1 81 ? 9.834 -2.698 -14.067 1.00 87.44 81 ASP A O 1
ATOM 656 N N . PRO A 1 82 ? 10.079 -0.499 -13.611 1.00 88.62 82 PRO A N 1
ATOM 657 C CA . PRO A 1 82 ? 10.132 -0.694 -12.173 1.00 88.62 82 PRO A CA 1
ATOM 658 C C . PRO A 1 82 ? 8.774 -1.171 -11.644 1.00 88.62 82 PRO A C 1
ATOM 660 O O . PRO A 1 82 ? 7.718 -0.717 -12.075 1.00 88.62 82 PRO A O 1
ATOM 663 N N . TYR A 1 83 ? 8.820 -2.074 -10.665 1.00 90.06 83 TYR A N 1
ATOM 664 C CA . TYR A 1 83 ? 7.656 -2.478 -9.880 1.00 90.06 83 TYR A CA 1
ATOM 665 C C . TYR A 1 83 ? 7.842 -2.036 -8.436 1.00 90.06 83 TYR A C 1
ATOM 667 O O . TYR A 1 83 ? 8.880 -2.327 -7.826 1.00 90.06 83 TYR A O 1
ATOM 675 N N . ILE A 1 84 ? 6.822 -1.390 -7.879 1.00 91.25 84 ILE A N 1
ATOM 676 C CA . ILE A 1 84 ? 6.779 -1.001 -6.472 1.00 91.25 84 ILE A CA 1
ATOM 677 C C . ILE A 1 84 ? 5.402 -1.353 -5.927 1.00 91.25 84 ILE A C 1
ATOM 679 O O . ILE A 1 84 ? 4.391 -0.992 -6.518 1.00 91.25 84 ILE A O 1
ATOM 683 N N . CYS A 1 85 ? 5.368 -2.041 -4.792 1.00 93.00 85 CYS A N 1
ATOM 684 C CA . CYS A 1 85 ? 4.146 -2.352 -4.068 1.00 93.00 85 CYS A CA 1
ATOM 685 C C . CYS A 1 85 ? 4.368 -2.132 -2.578 1.00 93.00 85 CYS A C 1
ATOM 687 O O . CYS A 1 85 ? 5.132 -2.857 -1.932 1.00 93.00 85 CYS A O 1
ATOM 689 N N . TYR A 1 86 ? 3.653 -1.159 -2.045 1.00 93.88 86 TYR A N 1
ATOM 690 C CA . TYR A 1 86 ? 3.410 -0.971 -0.631 1.00 93.88 86 TYR A CA 1
ATOM 691 C C . TYR A 1 86 ? 2.159 -1.763 -0.264 1.00 93.88 86 TYR A C 1
ATOM 693 O O . TYR A 1 86 ? 1.118 -1.644 -0.906 1.00 93.88 86 TYR A O 1
ATOM 701 N N . TYR A 1 87 ? 2.285 -2.619 0.741 1.00 95.19 87 TYR A N 1
ATOM 702 C CA . TYR A 1 87 ? 1.197 -3.439 1.252 1.00 95.19 87 TYR A CA 1
ATOM 703 C C . TYR A 1 87 ? 0.941 -3.054 2.701 1.00 95.19 87 TYR A C 1
ATOM 705 O O . TYR A 1 87 ? 1.825 -3.221 3.546 1.00 95.19 87 TYR A O 1
ATOM 713 N N . PHE A 1 88 ? -0.258 -2.549 2.969 1.00 95.69 88 PHE A N 1
ATOM 714 C CA . PHE A 1 88 ? -0.735 -2.186 4.291 1.00 95.69 88 PHE A CA 1
ATOM 715 C C . PHE A 1 88 ? -1.858 -3.136 4.717 1.00 95.69 88 PHE A C 1
ATOM 717 O O . PHE A 1 88 ? -2.955 -3.129 4.159 1.00 95.69 88 PHE A O 1
ATOM 724 N N . ASP A 1 89 ? -1.566 -3.967 5.713 1.00 96.19 89 ASP A N 1
ATOM 725 C CA . ASP A 1 89 ? -2.517 -4.900 6.309 1.00 96.19 89 ASP A CA 1
ATOM 726 C C . ASP A 1 89 ? -3.125 -4.330 7.597 1.00 96.19 89 ASP A C 1
ATOM 728 O O . ASP A 1 89 ? -2.435 -3.686 8.393 1.00 96.19 89 ASP A O 1
ATOM 732 N N . SER A 1 90 ? -4.383 -4.683 7.864 1.00 94.50 90 SER A N 1
ATOM 733 C CA . SER A 1 90 ? -5.025 -4.504 9.177 1.00 94.50 90 SER A CA 1
ATOM 734 C C . SER A 1 90 ? -4.200 -5.043 10.356 1.00 94.50 90 SER A C 1
ATOM 736 O O . SER A 1 90 ? -4.325 -4.560 11.477 1.00 94.50 90 SER A O 1
ATOM 738 N N . GLN A 1 91 ? -3.309 -6.009 10.134 1.00 94.31 91 GLN A N 1
ATOM 739 C CA . GLN A 1 91 ? -2.264 -6.400 11.074 1.00 94.31 91 GLN A CA 1
ATOM 740 C C . GLN A 1 91 ? -0.943 -5.752 10.653 1.00 94.31 91 GLN A C 1
ATOM 742 O O . GLN A 1 91 ? -0.228 -6.323 9.833 1.00 94.31 91 GLN A O 1
ATOM 747 N N . LYS A 1 92 ? -0.581 -4.605 11.249 1.00 91.50 92 LYS A N 1
ATOM 748 C CA . LYS A 1 92 ? 0.602 -3.796 10.869 1.00 91.50 92 LYS A CA 1
ATOM 749 C C . LYS A 1 92 ? 1.871 -4.616 10.601 1.00 91.50 92 LYS A C 1
ATOM 751 O O . LYS A 1 92 ? 2.562 -4.389 9.618 1.00 91.50 92 LYS A O 1
ATOM 756 N N . GLU A 1 93 ? 2.150 -5.631 11.421 1.00 91.88 93 GLU A N 1
ATOM 757 C CA . GLU A 1 93 ? 3.327 -6.510 11.285 1.00 91.88 93 GLU A CA 1
ATOM 758 C C . GLU A 1 93 ? 3.382 -7.320 9.974 1.00 91.88 93 GLU A C 1
ATOM 760 O O . GLU A 1 93 ? 4.454 -7.780 9.570 1.00 91.88 93 GLU A O 1
ATOM 765 N N . LYS A 1 94 ? 2.239 -7.506 9.306 1.00 94.75 94 LYS A N 1
ATOM 766 C CA . LYS A 1 94 ? 2.132 -8.146 7.990 1.00 94.75 94 LYS A CA 1
ATOM 767 C C . LYS A 1 94 ? 2.353 -7.176 6.834 1.00 94.75 94 LYS A C 1
ATOM 769 O O . LYS A 1 94 ? 2.530 -7.641 5.710 1.00 94.75 94 LYS A O 1
ATOM 774 N N . SER A 1 95 ? 2.380 -5.871 7.090 1.00 94.69 95 SER A N 1
ATOM 775 C CA . SER A 1 95 ? 2.676 -4.862 6.078 1.00 94.69 95 SER A CA 1
ATOM 776 C C . SER A 1 95 ? 4.088 -5.040 5.513 1.00 94.69 95 SER A C 1
ATOM 778 O O . SER A 1 95 ? 5.007 -5.511 6.196 1.00 94.69 95 SER A O 1
ATOM 780 N N . TYR A 1 96 ? 4.286 -4.692 4.243 1.00 94.62 96 TYR A N 1
ATOM 781 C CA . TYR A 1 96 ? 5.576 -4.848 3.572 1.00 94.62 96 TYR A CA 1
ATOM 782 C C . TYR A 1 96 ? 5.748 -3.890 2.393 1.00 94.62 96 TYR A C 1
ATOM 784 O O . TYR A 1 96 ? 4.796 -3.296 1.898 1.00 94.62 96 TYR A O 1
ATOM 792 N N . ILE A 1 97 ? 6.988 -3.792 1.915 1.00 94.25 97 ILE A N 1
ATOM 793 C CA . ILE A 1 97 ? 7.348 -3.155 0.652 1.00 94.25 97 ILE A CA 1
ATOM 794 C C . ILE A 1 97 ? 8.009 -4.208 -0.236 1.00 94.25 97 ILE A C 1
ATOM 796 O O . ILE A 1 97 ? 9.015 -4.823 0.143 1.00 94.25 97 ILE A O 1
ATOM 800 N N . HIS A 1 98 ? 7.460 -4.402 -1.429 1.00 94.12 98 HIS A N 1
ATOM 801 C CA . HIS A 1 98 ? 8.083 -5.158 -2.505 1.00 94.12 98 HIS A CA 1
ATOM 802 C C . HIS A 1 98 ? 8.563 -4.197 -3.587 1.00 94.12 98 HIS A C 1
ATOM 804 O O . HIS A 1 98 ? 7.793 -3.381 -4.086 1.00 94.12 98 HIS A O 1
ATOM 810 N N . LYS A 1 99 ? 9.834 -4.324 -3.970 1.00 93.00 99 LYS A N 1
ATOM 811 C CA . LYS A 1 99 ? 10.397 -3.634 -5.134 1.00 93.00 99 LYS A CA 1
ATOM 812 C C . LYS A 1 99 ? 10.980 -4.655 -6.094 1.00 93.00 99 LYS A C 1
ATOM 814 O O . LYS A 1 99 ? 11.626 -5.625 -5.684 1.00 93.00 99 LYS A O 1
ATOM 819 N N . GLY A 1 100 ? 10.755 -4.450 -7.378 1.00 92.94 100 GLY A N 1
ATOM 820 C CA . GLY A 1 100 ? 11.134 -5.399 -8.408 1.00 92.94 100 GLY A CA 1
ATOM 821 C C . GLY A 1 100 ? 11.259 -4.754 -9.771 1.00 92.94 100 GLY A C 1
ATOM 822 O O . GLY A 1 100 ? 11.346 -3.536 -9.906 1.00 92.94 100 GLY A O 1
ATOM 823 N N . GLN A 1 101 ? 11.301 -5.608 -10.779 1.00 92.31 101 GLN A N 1
ATOM 824 C CA . GLN A 1 101 ? 11.333 -5.203 -12.172 1.00 92.31 101 GLN A CA 1
ATOM 825 C C . GLN A 1 101 ? 10.501 -6.176 -12.995 1.00 92.31 101 GLN A C 1
ATOM 827 O O . GLN A 1 101 ? 10.560 -7.387 -12.761 1.00 92.31 101 GLN A O 1
ATOM 832 N N . ALA A 1 102 ? 9.757 -5.649 -13.958 1.00 90.44 102 ALA A N 1
ATOM 833 C CA . ALA A 1 102 ? 9.011 -6.465 -14.895 1.00 90.44 102 ALA A CA 1
ATOM 834 C C . ALA A 1 102 ? 9.940 -7.227 -15.844 1.00 90.44 102 ALA A C 1
ATOM 836 O O . ALA A 1 102 ? 10.891 -6.668 -16.389 1.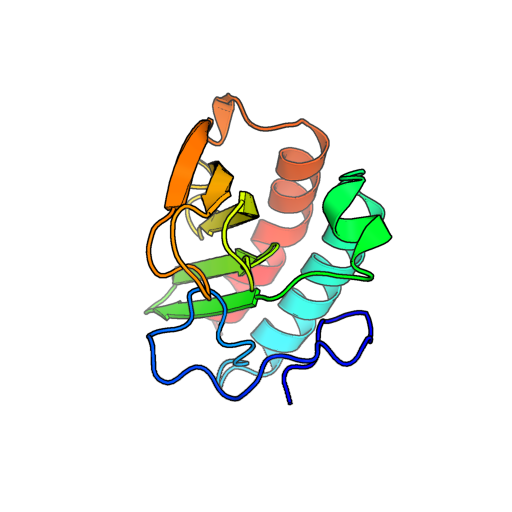00 90.44 102 ALA A O 1
ATOM 837 N N . LEU A 1 103 ? 9.644 -8.503 -16.063 1.00 89.06 103 LEU A N 1
ATOM 838 C CA . LEU A 1 103 ? 10.223 -9.325 -17.128 1.00 89.06 103 LEU A CA 1
ATOM 839 C C . LEU A 1 103 ? 9.199 -9.639 -18.227 1.00 89.06 103 LEU A C 1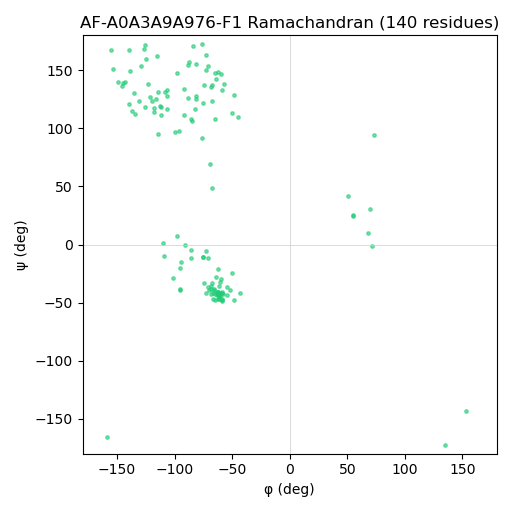
ATOM 841 O O . LEU A 1 103 ? 9.575 -10.117 -19.292 1.00 89.06 103 LEU A O 1
ATOM 845 N N . GLY A 1 104 ? 7.925 -9.329 -17.993 1.00 82.12 104 GLY A N 1
ATOM 846 C CA . GLY A 1 104 ? 6.849 -9.395 -18.974 1.00 82.12 104 GLY A CA 1
ATOM 847 C C . GLY A 1 104 ? 6.112 -8.063 -19.081 1.00 82.12 104 GLY A C 1
ATOM 848 O O . GLY A 1 104 ? 6.330 -7.148 -18.290 1.00 82.12 104 GLY A O 1
ATOM 849 N N . TYR A 1 105 ? 5.223 -7.952 -20.063 1.00 81.06 105 TYR A N 1
ATOM 850 C CA . TYR A 1 105 ? 4.358 -6.782 -20.201 1.00 81.06 105 TYR A CA 1
ATOM 851 C C . TYR A 1 105 ? 3.270 -6.772 -19.127 1.00 81.06 105 TYR A C 1
ATOM 853 O O . TYR A 1 105 ? 2.815 -7.828 -18.683 1.00 81.06 105 TYR A O 1
ATOM 861 N N . TYR A 1 106 ? 2.844 -5.570 -18.741 1.00 77.38 106 TYR A N 1
ATOM 862 C CA . TYR A 1 106 ? 1.705 -5.336 -17.854 1.00 77.38 106 TYR A CA 1
ATOM 863 C C . TYR A 1 106 ? 1.726 -6.142 -16.542 1.00 77.38 106 TYR A C 1
ATOM 865 O O . TYR A 1 106 ? 0.720 -6.730 -16.147 1.00 77.38 106 TYR A O 1
ATOM 873 N N . GLY A 1 107 ? 2.895 -6.247 -15.906 1.00 76.19 107 GLY A N 1
ATOM 874 C CA . GLY A 1 107 ? 3.046 -6.954 -14.630 1.00 76.19 107 GLY A CA 1
ATOM 875 C C . GLY A 1 107 ? 2.864 -8.473 -14.687 1.00 76.19 107 GLY A C 1
ATOM 876 O O . GLY A 1 107 ? 2.835 -9.101 -13.632 1.00 76.19 107 GLY A O 1
ATOM 877 N N . ALA A 1 108 ? 2.787 -9.080 -15.878 1.00 79.94 108 ALA A N 1
ATOM 878 C CA . ALA A 1 108 ? 2.568 -10.521 -16.030 1.00 79.94 108 ALA A CA 1
ATOM 879 C C . ALA A 1 108 ? 3.709 -11.385 -15.460 1.00 79.94 108 ALA A C 1
ATOM 881 O O . ALA A 1 108 ? 3.475 -12.514 -15.036 1.00 79.94 108 ALA A O 1
ATOM 882 N N . ASP A 1 109 ? 4.935 -10.856 -15.443 1.00 87.00 109 ASP A N 1
ATOM 883 C CA . ASP A 1 109 ? 6.088 -11.480 -14.795 1.00 87.00 109 ASP A CA 1
ATOM 884 C C . ASP A 1 109 ? 6.916 -10.401 -14.093 1.00 87.00 109 ASP A C 1
ATOM 886 O O . ASP A 1 109 ? 7.370 -9.441 -14.724 1.00 87.00 109 ASP A O 1
ATOM 890 N N . ILE A 1 110 ? 7.084 -10.540 -12.777 1.00 90.56 110 ILE A N 1
ATOM 891 C CA . ILE A 1 110 ? 7.788 -9.581 -11.927 1.00 90.56 110 ILE A CA 1
ATOM 892 C C . ILE A 1 110 ? 8.883 -10.310 -11.162 1.00 90.56 110 ILE A C 1
ATOM 894 O O . ILE A 1 110 ? 8.636 -11.127 -10.272 1.00 90.56 110 ILE A O 1
ATOM 898 N N . LYS A 1 111 ? 10.124 -9.900 -11.417 1.00 93.31 111 LYS A N 1
ATOM 899 C CA . LYS A 1 111 ? 11.268 -10.310 -10.613 1.00 93.31 111 LYS A CA 1
ATOM 900 C C . LYS A 1 111 ? 11.402 -9.391 -9.406 1.00 93.31 111 LYS A C 1
ATOM 902 O O . LYS A 1 111 ? 11.859 -8.251 -9.523 1.00 93.31 111 LYS A O 1
ATOM 907 N N . ILE A 1 112 ? 11.048 -9.901 -8.229 1.00 93.94 112 ILE A N 1
ATOM 908 C CA . ILE A 1 112 ? 11.255 -9.193 -6.961 1.00 93.94 112 ILE A CA 1
ATOM 909 C C . ILE A 1 112 ? 12.757 -9.084 -6.681 1.00 93.94 112 ILE A C 1
ATOM 911 O O . ILE A 1 112 ? 13.471 -10.084 -6.631 1.00 93.94 112 ILE A O 1
ATOM 915 N N . LYS A 1 113 ? 13.233 -7.851 -6.499 1.00 93.31 113 LYS A N 1
ATOM 916 C CA . LYS A 1 113 ? 14.635 -7.533 -6.186 1.00 93.31 113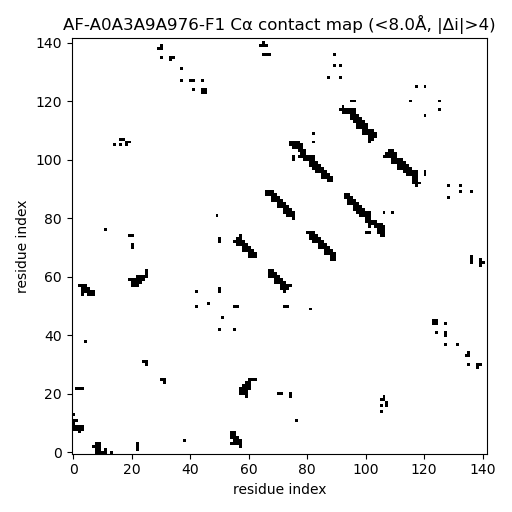 LYS A CA 1
ATOM 917 C C . LYS A 1 113 ? 14.832 -7.225 -4.705 1.00 93.31 113 LYS A C 1
ATOM 919 O O . LYS A 1 113 ? 15.913 -7.447 -4.173 1.00 93.31 113 LYS A O 1
ATOM 924 N N . SER A 1 114 ? 13.800 -6.710 -4.043 1.00 93.00 114 SER A N 1
ATOM 925 C CA . SER A 1 114 ? 13.832 -6.361 -2.628 1.00 93.00 114 SER A CA 1
ATOM 926 C C . SER A 1 114 ? 12.487 -6.631 -1.970 1.00 93.00 114 SER A C 1
ATOM 928 O O . SER A 1 114 ? 11.427 -6.346 -2.533 1.00 93.00 114 SER A O 1
ATOM 930 N N . LYS A 1 115 ? 12.552 -7.172 -0.753 1.00 93.56 115 LYS A N 1
ATOM 931 C CA . LYS A 1 115 ? 11.406 -7.435 0.111 1.00 93.56 115 LYS A CA 1
ATOM 932 C C . LYS A 1 115 ? 11.728 -6.951 1.517 1.00 93.56 115 LYS A C 1
ATOM 934 O O . LYS A 1 115 ? 12.584 -7.521 2.193 1.00 93.56 115 LYS A O 1
ATOM 939 N N . LYS A 1 116 ? 11.027 -5.910 1.960 1.00 92.94 116 LYS A N 1
ATOM 940 C CA . LYS A 1 116 ? 11.120 -5.371 3.319 1.00 92.94 116 LYS A CA 1
ATOM 941 C C . LYS A 1 116 ? 9.803 -5.644 4.033 1.00 92.94 116 LYS A C 1
ATOM 943 O O . LYS A 1 116 ? 8.766 -5.172 3.592 1.00 92.94 116 LYS A O 1
ATOM 948 N N . ASN A 1 117 ? 9.831 -6.417 5.111 1.00 91.38 117 ASN A N 1
ATOM 949 C CA . ASN A 1 117 ? 8.668 -6.561 5.993 1.00 91.38 117 ASN A CA 1
ATOM 950 C C . ASN A 1 117 ? 8.513 -5.324 6.887 1.00 91.38 117 ASN A C 1
ATOM 952 O O . ASN A 1 117 ? 9.420 -4.496 6.923 1.00 91.38 117 ASN A O 1
ATOM 956 N N . TYR A 1 118 ? 7.418 -5.236 7.643 1.00 88.00 118 TYR A N 1
ATOM 957 C CA . TYR A 1 118 ? 7.133 -4.099 8.519 1.00 88.00 118 TYR A CA 1
ATOM 958 C C . TYR A 1 118 ? 8.326 -3.713 9.395 1.00 88.00 118 TYR A C 1
ATOM 960 O O . TYR A 1 118 ? 8.772 -2.580 9.383 1.00 88.00 118 TYR A O 1
ATOM 968 N N . LYS A 1 119 ? 8.980 -4.669 10.058 1.00 87.44 119 LYS A N 1
ATOM 969 C CA . LYS A 1 119 ? 10.144 -4.373 10.916 1.00 87.44 119 LYS A CA 1
ATOM 970 C C . LYS A 1 119 ? 11.311 -3.713 10.173 1.00 87.44 119 LYS A C 1
ATOM 972 O O . LYS A 1 119 ? 12.043 -2.927 10.773 1.00 87.44 119 LYS A O 1
ATOM 977 N N . LYS A 1 120 ? 11.473 -3.995 8.879 1.00 89.50 120 LYS A N 1
ATOM 978 C CA . LYS A 1 120 ? 12.582 -3.524 8.034 1.00 89.50 120 LYS A CA 1
ATOM 979 C C . LYS A 1 120 ? 12.171 -2.485 6.987 1.00 89.50 120 LYS A C 1
ATOM 981 O O . LYS A 1 120 ? 13.023 -2.103 6.188 1.00 89.50 120 LYS A O 1
ATOM 986 N N . CYS A 1 121 ? 10.902 -2.081 6.928 1.00 86.44 121 CYS A N 1
ATOM 987 C CA . CYS A 1 121 ? 10.471 -1.064 5.980 1.00 86.44 121 CYS A CA 1
ATOM 988 C C . CYS A 1 121 ? 10.961 0.325 6.399 1.00 86.44 121 CYS A C 1
ATOM 990 O O . CYS A 1 121 ? 11.422 0.532 7.530 1.00 86.44 121 CYS A O 1
ATOM 992 N N . ASP A 1 122 ? 10.914 1.230 5.425 1.00 87.12 122 ASP A N 1
ATOM 993 C CA . ASP A 1 122 ? 11.411 2.594 5.547 1.00 87.12 122 ASP A CA 1
ATOM 994 C C . ASP A 1 122 ? 10.592 3.359 6.593 1.00 87.12 122 ASP A C 1
ATOM 996 O O . ASP A 1 122 ? 9.415 3.056 6.818 1.00 87.12 122 ASP A O 1
ATOM 1000 N N . LYS A 1 123 ? 11.243 4.294 7.288 1.00 90.25 123 LYS A N 1
ATOM 1001 C CA . LYS A 1 123 ? 10.665 4.988 8.444 1.00 90.25 123 LYS A CA 1
ATOM 1002 C C . LYS A 1 123 ? 9.371 5.706 8.052 1.00 90.25 123 LYS A C 1
ATOM 1004 O O . LYS A 1 123 ? 8.370 5.568 8.741 1.00 90.25 123 LYS A O 1
ATOM 1009 N N . GLU A 1 124 ? 9.389 6.359 6.899 1.00 90.25 124 GLU A N 1
ATOM 1010 C CA . GLU A 1 124 ? 8.282 7.118 6.325 1.00 90.25 124 GLU A CA 1
ATOM 1011 C C . GLU A 1 124 ? 7.046 6.235 6.103 1.00 90.25 124 GLU A C 1
ATOM 1013 O O . GLU A 1 124 ? 5.924 6.633 6.403 1.00 90.25 124 GLU A O 1
ATOM 1018 N N . PHE A 1 125 ? 7.240 4.996 5.636 1.00 89.19 125 PHE A N 1
ATOM 1019 C CA . PHE A 1 125 ? 6.130 4.064 5.440 1.00 89.19 125 PHE A CA 1
ATOM 1020 C C . PHE A 1 125 ? 5.552 3.564 6.765 1.00 89.19 125 PHE A C 1
ATOM 1022 O O . PHE A 1 125 ? 4.341 3.386 6.873 1.00 89.19 125 PHE A O 1
ATOM 1029 N N . LYS A 1 126 ? 6.397 3.347 7.780 1.00 90.81 126 LYS A N 1
ATOM 1030 C CA . LYS A 1 126 ? 5.931 2.965 9.122 1.00 90.81 126 LYS A CA 1
ATOM 1031 C C . LYS A 1 126 ? 5.113 4.069 9.762 1.00 90.81 126 LYS A C 1
ATOM 1033 O O . LYS A 1 126 ? 4.038 3.787 10.263 1.00 90.81 126 LYS A O 1
ATOM 1038 N N . GLU A 1 127 ? 5.618 5.298 9.722 1.00 91.94 127 GLU A N 1
ATOM 1039 C CA . GLU A 1 127 ? 4.944 6.454 10.314 1.00 91.94 127 GLU A CA 1
ATOM 1040 C C . GLU A 1 127 ? 3.577 6.675 9.658 1.00 91.94 127 GLU A C 1
ATOM 1042 O O . GLU A 1 127 ? 2.581 6.772 10.367 1.00 91.94 127 GLU A O 1
ATOM 1047 N N . CYS A 1 128 ? 3.505 6.592 8.325 1.00 90.94 128 CYS A N 1
ATOM 1048 C CA . CYS A 1 128 ? 2.238 6.659 7.598 1.00 90.94 128 CYS A CA 1
ATOM 1049 C C . CYS A 1 128 ? 1.279 5.509 7.983 1.00 90.94 128 CYS A C 1
ATOM 1051 O O . CYS A 1 128 ? 0.100 5.731 8.247 1.00 90.94 128 CYS A O 1
ATOM 1053 N N . ILE A 1 129 ? 1.763 4.266 8.102 1.00 91.19 129 ILE A N 1
ATOM 1054 C CA . ILE A 1 129 ? 0.938 3.156 8.617 1.00 91.19 129 ILE A CA 1
ATOM 1055 C C . ILE A 1 129 ? 0.425 3.459 10.028 1.00 91.19 129 ILE A C 1
ATOM 1057 O O . ILE A 1 129 ? -0.752 3.242 10.321 1.00 91.19 129 ILE A O 1
ATOM 1061 N N . ASP A 1 130 ? 1.312 3.898 10.916 1.00 92.00 130 ASP A N 1
ATOM 1062 C CA . ASP A 1 130 ? 1.006 4.069 12.326 1.00 92.00 130 ASP A CA 1
ATOM 1063 C C . ASP A 1 130 ? -0.028 5.170 12.561 1.00 92.00 130 ASP A C 1
ATOM 1065 O O . ASP A 1 130 ? -0.922 4.964 13.381 1.00 92.00 130 ASP A O 1
ATOM 1069 N N . GLU A 1 131 ? 0.047 6.261 11.797 1.00 93.88 131 GLU A N 1
ATOM 1070 C CA . GLU A 1 131 ? -0.871 7.400 11.851 1.00 93.88 131 GLU A CA 1
ATOM 1071 C C . GLU A 1 131 ? -2.295 7.057 11.386 1.00 93.88 131 GLU A C 1
ATOM 1073 O O . GLU A 1 131 ? -3.275 7.453 12.020 1.00 93.88 131 GLU A O 1
ATOM 1078 N N . HIS A 1 132 ? -2.439 6.275 10.310 1.00 94.44 132 HIS A N 1
ATOM 1079 C CA . HIS A 1 132 ? -3.756 6.020 9.710 1.00 94.44 132 HIS A CA 1
ATOM 1080 C C . HIS A 1 132 ? -4.448 4.747 10.206 1.00 94.44 132 HIS A C 1
ATOM 1082 O O . HIS A 1 132 ? -5.654 4.581 9.993 1.00 94.44 132 HIS A O 1
ATOM 1088 N N . TRP A 1 133 ? -3.724 3.838 10.864 1.00 95.00 133 TRP A N 1
ATOM 1089 C CA . TRP A 1 133 ? -4.251 2.517 11.212 1.00 95.00 133 TRP A CA 1
ATOM 1090 C C . TRP A 1 133 ? -5.500 2.559 12.093 1.00 95.00 133 TRP A C 1
ATOM 1092 O O . TRP A 1 133 ? -6.479 1.887 11.770 1.00 95.00 133 TRP A O 1
ATOM 1102 N N . ASP A 1 134 ? -5.497 3.355 13.168 1.00 94.12 134 ASP A N 1
ATOM 1103 C CA . ASP A 1 134 ? -6.633 3.424 14.099 1.00 94.12 134 ASP A CA 1
ATOM 1104 C C . ASP A 1 134 ? -7.908 3.899 13.387 1.00 94.12 134 ASP A C 1
ATOM 1106 O O . ASP A 1 134 ? -8.990 3.343 13.583 1.00 94.12 134 ASP A O 1
ATOM 1110 N N . ASN A 1 135 ? -7.782 4.897 12.509 1.00 94.44 135 ASN A N 1
ATOM 1111 C CA . ASN A 1 135 ? -8.911 5.447 11.762 1.00 94.44 135 ASN A CA 1
ATOM 1112 C C . ASN A 1 135 ? -9.462 4.444 10.741 1.00 94.44 135 ASN A C 1
ATOM 1114 O O . ASN A 1 135 ? -10.679 4.268 10.653 1.00 94.44 135 ASN A O 1
ATOM 1118 N N . LEU A 1 136 ? -8.586 3.743 10.014 1.00 94.69 136 LEU A N 1
ATOM 1119 C CA . LEU A 1 136 ? -8.993 2.710 9.058 1.00 94.69 136 LEU A CA 1
ATOM 1120 C C . LEU A 1 136 ? -9.670 1.525 9.755 1.00 94.69 136 LEU A C 1
ATOM 1122 O O . LEU A 1 136 ? -10.708 1.061 9.291 1.00 94.69 136 LEU A O 1
ATOM 1126 N N . MET A 1 137 ? -9.135 1.071 10.892 1.00 94.81 137 MET A N 1
ATOM 1127 C CA . MET A 1 137 ? -9.738 -0.014 11.672 1.00 94.81 137 MET A CA 1
ATOM 1128 C C . MET A 1 137 ? -11.120 0.356 12.214 1.00 94.81 137 MET A C 1
ATOM 1130 O O . MET A 1 137 ? -12.037 -0.460 12.147 1.00 94.81 137 MET A O 1
ATOM 1134 N N . ARG A 1 138 ? -11.306 1.592 12.696 1.00 93.88 138 ARG A N 1
ATOM 1135 C CA . ARG A 1 138 ? -12.613 2.076 13.174 1.00 93.88 138 ARG A CA 1
ATOM 1136 C C . ARG A 1 138 ? -13.693 2.056 12.093 1.00 93.88 138 ARG A C 1
ATOM 1138 O O . ARG A 1 138 ? -14.852 1.813 12.407 1.00 93.88 138 ARG A O 1
ATOM 1145 N N . CYS A 1 139 ? -13.323 2.270 10.831 1.00 92.62 139 CYS A N 1
ATOM 1146 C CA . CYS A 1 139 ? -14.263 2.227 9.707 1.00 92.62 139 CYS A CA 1
ATOM 1147 C C . CYS A 1 139 ? -14.770 0.814 9.375 1.00 92.62 139 CYS A C 1
ATOM 1149 O O . CYS A 1 139 ? -15.697 0.686 8.580 1.00 92.62 139 CYS A O 1
ATOM 1151 N N . LEU A 1 140 ? -14.154 -0.232 9.939 1.00 88.75 140 LEU A N 1
ATOM 1152 C CA . LEU A 1 140 ? -14.568 -1.625 9.746 1.00 88.75 140 LEU A CA 1
ATOM 1153 C C . LEU A 1 140 ? -15.498 -2.142 10.846 1.00 88.75 140 LEU A C 1
ATOM 1155 O O . LEU A 1 140 ? -16.164 -3.150 10.648 1.00 88.75 140 LEU A O 1
ATOM 1159 N N . SER A 1 141 ? -15.500 -1.484 12.006 1.00 73.00 141 SER A N 1
ATOM 1160 C CA . SER A 1 141 ? -16.296 -1.863 13.180 1.00 73.00 141 SER A CA 1
ATOM 1161 C C . SER A 1 141 ? -17.681 -1.209 13.242 1.00 73.00 141 SER A C 1
ATOM 1163 O O . SER A 1 141 ? -18.407 -1.427 14.211 1.00 73.00 141 SER A O 1
ATOM 1165 N N . GLU A 1 142 ? -18.013 -0.375 12.258 1.00 58.62 142 GLU A N 1
ATOM 1166 C CA . GLU A 1 142 ? -19.286 0.348 12.127 1.00 58.62 142 GLU A CA 1
ATOM 1167 C C . GLU A 1 142 ? -20.127 -0.239 10.993 1.00 58.62 142 GLU A C 1
ATOM 1169 O O . GLU A 1 142 ? -21.354 -0.374 11.203 1.00 58.62 142 GLU A O 1
#

Radius of gyration: 14.65 Å; Cα contacts (8 Å, |Δi|>4): 266; chains: 1; bounding box: 34×25×38 Å

Secondary structure (DSSP, 8-state):
-EE-TT--EE------SPPS---PPPS-HHHHHHHHHHHHHHHHH---HHHHHTTS-EEEEEEETTEEEEEEEE---STT-EEEEEEEESSGGG-EEEEEEESSGGGSSEEEEEEEEGGGS-HHHHHHHHHHHHHHHHTT--

Mean predicted aligned error: 6.53 Å